Protein AF-A0A381N9L4-F1 (afdb_monomer)

Secondary structure (DSSP, 8-state):
-HHHHHHHHHHHHHHHHGGG-------EEEEEESS-TTSHHHHHHHHHHHHHHHTTS-SEEEEEE--

pLDDT: mean 87.34, std 12.63, range [59.41, 98.31]

Organism: NCBI:txid408172

Nearest PDB structures (foldseek):
  7mgz-assembly1_F  TM=3.968E-01  e=4.241E+00  Homo sapiens
  6hb0-assembly2_B  TM=4.641E-01  e=7.357E+00  Mycolicibacterium smegmatis MC2 155
  4z0n-assembly1_A  TM=3.840E-01  e=6.410E+00  Streptobacillus moniliformis DSM 12112

Solvent-accessible surface area (backbone atoms only — not comparable to full-atom values): 4016 Å² total; per-residue (Å²): 112,70,68,61,51,53,52,52,52,54,52,52,54,54,66,63,59,58,79,72,71,77,73,81,82,48,56,65,49,76,45,80,26,95,32,39,84,88,36,73,57,34,52,50,52,52,53,50,39,50,52,38,37,74,68,66,62,25,79,46,63,49,82,43,61,76,94

Mean predicted aligned error: 9.4 Å

Radius of gyration: 21.92 Å; Cα contacts (8 Å, |Δi|>4): 67; chains: 1; bounding box: 52×21×52 Å

Sequence (67 aa):
MKLVKVIAIAIASVALSTGSLTAVEINKIHFLIPGGAGGGWDGTARGTGEALTKAGLIHSATFENMS

Structure (mmCIF, N/CA/C/O backbone):
data_AF-A0A381N9L4-F1
#
_entry.id   AF-A0A381N9L4-F1
#
loop_
_atom_site.group_PDB
_atom_site.id
_atom_site.type_symbol
_atom_site.label_atom_id
_atom_site.label_alt_id
_atom_site.label_comp_id
_atom_site.label_asym_id
_atom_site.label_entity_id
_atom_site.label_seq_id
_atom_site.pdbx_PDB_ins_code
_atom_site.Cartn_x
_atom_site.Cartn_y
_atom_site.Cartn_z
_atom_site.occupancy
_atom_site.B_iso_or_equiv
_atom_site.auth_seq_id
_atom_site.auth_comp_id
_atom_site.auth_asym_id
_atom_site.auth_atom_id
_atom_site.pdbx_PDB_model_num
ATOM 1 N N . MET A 1 1 ? -40.207 -10.948 37.519 1.00 62.75 1 MET A N 1
ATOM 2 C CA . MET A 1 1 ? -39.705 -11.879 36.472 1.00 62.75 1 MET A CA 1
ATOM 3 C C . MET A 1 1 ? -39.508 -11.226 35.099 1.00 62.75 1 MET A C 1
ATOM 5 O O . MET A 1 1 ? -38.438 -11.413 34.540 1.00 62.75 1 MET A O 1
ATOM 9 N N . LYS A 1 2 ? -40.464 -10.456 34.543 1.00 70.56 2 LYS A N 1
ATOM 10 C CA . LYS A 1 2 ? -40.298 -9.794 33.224 1.00 70.56 2 LYS A CA 1
ATOM 11 C C . LYS A 1 2 ? -39.122 -8.804 33.171 1.00 70.56 2 LYS A C 1
ATOM 13 O O . LYS A 1 2 ? -38.305 -8.901 32.270 1.00 70.56 2 LYS A O 1
ATOM 18 N N . LEU A 1 3 ? -38.992 -7.932 34.174 1.00 78.19 3 LEU A N 1
ATOM 19 C CA . LEU A 1 3 ? -37.933 -6.913 34.218 1.00 78.19 3 LEU A CA 1
ATOM 20 C C . LEU A 1 3 ? -36.519 -7.522 34.293 1.00 78.19 3 LEU A C 1
ATOM 22 O O . LEU A 1 3 ? -35.628 -7.116 33.562 1.00 78.19 3 LEU A O 1
ATOM 26 N N . VAL A 1 4 ? -36.345 -8.572 35.102 1.00 80.81 4 VAL A N 1
ATOM 27 C CA . VAL A 1 4 ? -35.075 -9.312 35.231 1.00 80.81 4 VAL A CA 1
ATOM 28 C C . VAL A 1 4 ? -34.686 -9.996 33.916 1.00 80.81 4 VAL A C 1
ATOM 30 O O . VAL A 1 4 ? -33.519 -9.982 33.545 1.00 80.81 4 VAL A O 1
ATOM 33 N N . LYS A 1 5 ? -35.659 -10.541 33.168 1.00 78.69 5 LYS A N 1
ATOM 34 C CA . LYS A 1 5 ? -35.412 -11.121 31.837 1.00 78.69 5 LYS A CA 1
ATOM 35 C C . LYS A 1 5 ? -34.995 -10.063 30.813 1.00 78.69 5 LYS A C 1
ATOM 37 O O . LYS A 1 5 ? -34.078 -10.316 30.046 1.00 78.69 5 LYS A O 1
ATOM 42 N N . VAL A 1 6 ? -35.629 -8.889 30.820 1.00 83.06 6 VAL A N 1
ATOM 43 C CA . VAL A 1 6 ? -35.269 -7.777 29.920 1.00 83.06 6 VAL A CA 1
ATOM 44 C C . VAL A 1 6 ? -33.843 -7.295 30.193 1.00 83.06 6 VAL A C 1
ATOM 46 O O . VAL A 1 6 ? -33.068 -7.124 29.259 1.00 83.06 6 VAL A O 1
ATOM 49 N N . ILE A 1 7 ? -33.470 -7.159 31.468 1.00 85.56 7 ILE A N 1
ATOM 50 C CA . ILE A 1 7 ? -32.109 -6.779 31.866 1.00 85.56 7 ILE A CA 1
ATOM 51 C C . ILE A 1 7 ? -31.095 -7.858 31.453 1.00 85.56 7 ILE A C 1
ATOM 53 O O . ILE A 1 7 ? -30.063 -7.534 30.873 1.00 85.56 7 ILE A O 1
ATOM 57 N N . ALA A 1 8 ? -31.400 -9.139 31.678 1.00 82.69 8 ALA A N 1
ATOM 58 C CA . ALA A 1 8 ? -30.522 -10.241 31.280 1.00 82.69 8 ALA A CA 1
ATOM 59 C C . ALA A 1 8 ? -30.295 -10.301 29.757 1.00 82.69 8 ALA A C 1
ATOM 61 O O . ALA A 1 8 ? -29.171 -10.526 29.313 1.00 82.69 8 ALA A O 1
ATOM 62 N N . ILE A 1 9 ? -31.338 -10.050 28.958 1.00 83.56 9 ILE A N 1
ATOM 63 C CA . ILE A 1 9 ? -31.243 -9.996 27.491 1.00 83.56 9 ILE A CA 1
ATOM 64 C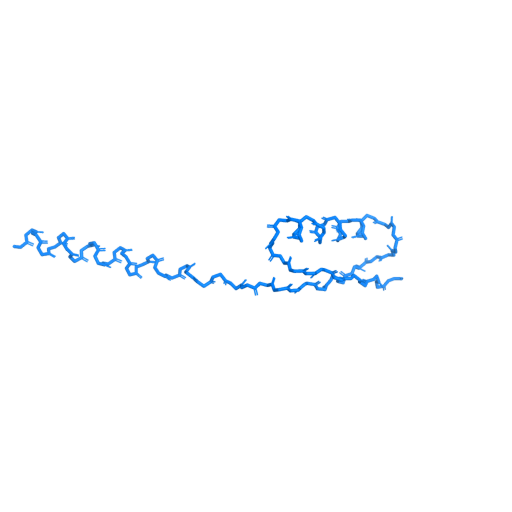 C . ILE A 1 9 ? -30.383 -8.804 27.045 1.00 83.56 9 ILE A C 1
ATOM 66 O O . ILE A 1 9 ?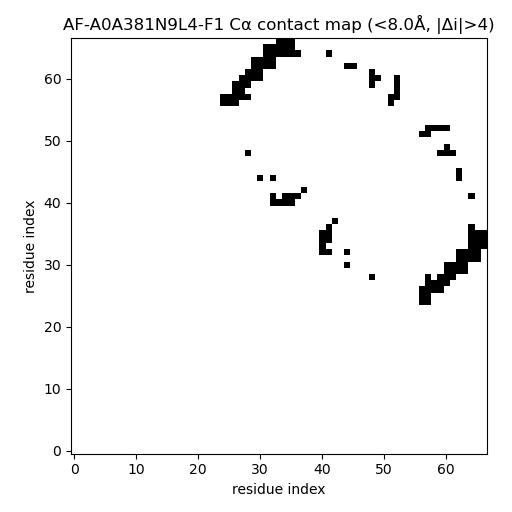 -29.518 -8.977 26.192 1.00 83.56 9 ILE A O 1
ATOM 70 N N . ALA A 1 10 ? -30.561 -7.627 27.656 1.00 82.69 10 ALA A N 1
ATOM 71 C CA . ALA A 1 10 ? -29.773 -6.436 27.336 1.00 82.69 10 ALA A CA 1
ATOM 72 C C . ALA A 1 10 ? -28.270 -6.632 27.620 1.00 82.69 10 ALA A C 1
ATOM 74 O O . ALA A 1 10 ? -27.423 -6.276 26.797 1.00 82.69 10 ALA A O 1
ATOM 75 N N . ILE A 1 11 ? -27.931 -7.256 28.752 1.00 80.81 11 ILE A N 1
ATOM 76 C CA . ILE A 1 11 ? -26.540 -7.559 29.122 1.00 80.81 11 ILE A CA 1
ATOM 77 C C . ILE A 1 11 ? -25.930 -8.578 28.148 1.00 80.81 11 ILE A C 1
ATOM 79 O O . ILE A 1 11 ? -24.795 -8.399 27.708 1.00 80.81 11 ILE A O 1
ATOM 83 N N . ALA A 1 12 ? -26.688 -9.607 27.755 1.00 78.31 12 ALA A N 1
ATOM 84 C CA . ALA A 1 12 ? -26.236 -10.595 26.778 1.00 78.31 12 ALA A CA 1
ATOM 85 C C . ALA A 1 12 ? -25.964 -9.971 25.397 1.00 78.31 12 ALA A C 1
ATOM 87 O O . ALA A 1 12 ? -24.961 -10.302 24.768 1.00 78.31 12 ALA A O 1
ATOM 88 N N . SER A 1 13 ? -26.800 -9.028 24.942 1.00 72.88 13 SER A N 1
ATOM 89 C CA . SER A 1 13 ? -26.571 -8.318 23.674 1.00 72.88 13 SER A CA 1
ATOM 90 C C . SER A 1 13 ? -25.321 -7.435 23.693 1.00 72.88 13 SER A C 1
ATOM 92 O O . SER A 1 13 ? -24.589 -7.398 22.705 1.00 72.88 13 SER A O 1
ATOM 94 N N . VAL A 1 14 ? -25.023 -6.775 24.818 1.00 74.44 14 VAL A N 1
ATOM 95 C CA . VAL A 1 14 ? -23.792 -5.980 24.960 1.00 74.44 14 VAL A CA 1
ATOM 96 C C . VAL A 1 14 ? -22.565 -6.893 24.981 1.00 74.44 14 VAL A C 1
ATOM 98 O O . VAL A 1 14 ? -21.605 -6.627 24.261 1.00 74.44 14 VAL A O 1
ATOM 101 N N . ALA A 1 15 ? -22.613 -8.007 25.716 1.00 70.81 15 ALA A N 1
ATOM 102 C CA . ALA A 1 15 ? -21.515 -8.973 25.781 1.00 70.81 15 ALA A CA 1
ATOM 103 C C . ALA A 1 15 ? -21.202 -9.643 24.429 1.00 70.81 15 ALA A C 1
ATOM 105 O O . ALA A 1 15 ? -20.060 -10.016 24.186 1.00 70.81 15 ALA A O 1
ATOM 106 N N . LEU A 1 16 ? -22.188 -9.774 23.534 1.00 70.31 16 LEU A N 1
ATOM 107 C CA . LEU A 1 16 ? -21.968 -10.294 22.180 1.00 70.31 16 LEU A CA 1
ATOM 108 C C . LEU A 1 16 ? -21.350 -9.247 21.236 1.00 70.31 16 LEU A C 1
ATOM 110 O O . LEU A 1 16 ? -20.643 -9.604 20.298 1.00 70.31 16 LEU A O 1
ATOM 114 N N . SER A 1 17 ? -21.589 -7.957 21.490 1.00 65.88 17 SER A N 1
ATOM 115 C CA . SER A 1 17 ? -21.086 -6.851 20.660 1.00 65.88 17 SER A CA 1
ATOM 116 C C . SER A 1 17 ? -19.619 -6.478 20.917 1.00 65.88 17 SER A C 1
ATOM 118 O O . SER A 1 17 ? -18.991 -5.830 20.081 1.00 65.88 17 SER A O 1
ATOM 120 N N . THR A 1 18 ? -19.037 -6.908 22.040 1.00 61.38 18 THR A N 1
ATOM 121 C CA . THR A 1 18 ? -17.643 -6.587 22.398 1.00 61.38 18 THR A CA 1
ATOM 122 C C . THR A 1 18 ? -16.606 -7.397 21.617 1.00 61.38 18 THR A C 1
ATOM 124 O O . THR A 1 18 ? -15.437 -7.016 21.594 1.00 61.38 18 THR A O 1
ATOM 127 N N . GLY A 1 19 ? -17.010 -8.472 20.928 1.00 60.62 19 GLY A N 1
ATOM 128 C CA . GLY A 1 19 ? -16.111 -9.337 20.153 1.00 60.62 19 GLY A CA 1
ATOM 129 C C . GLY A 1 19 ? -15.467 -8.684 18.920 1.00 60.62 19 GLY A C 1
ATOM 130 O O . GLY A 1 19 ? -14.512 -9.233 18.381 1.00 60.62 19 GLY A O 1
ATOM 131 N N . SER A 1 20 ? -15.944 -7.511 18.485 1.00 60.59 20 SER A N 1
ATOM 132 C CA . SER A 1 20 ? -15.420 -6.783 17.313 1.00 60.59 20 SER A CA 1
ATOM 133 C C . SER A 1 20 ? -14.579 -5.546 17.654 1.00 60.59 20 SER A C 1
ATOM 135 O O . SER A 1 20 ? -14.233 -4.786 16.755 1.00 60.59 20 SER A O 1
ATOM 137 N N . LEU A 1 21 ? -14.232 -5.317 18.925 1.00 59.41 21 LEU A N 1
ATOM 1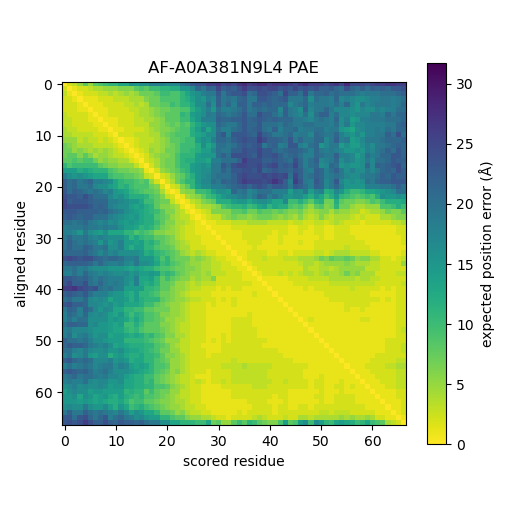38 C CA . LEU A 1 21 ? -13.527 -4.093 19.344 1.00 59.41 21 LEU A CA 1
ATOM 139 C C . LEU A 1 21 ? -12.007 -4.115 19.115 1.00 59.41 21 LEU A C 1
ATOM 141 O O . LEU A 1 21 ? -11.344 -3.105 19.336 1.00 59.41 21 LEU A O 1
ATOM 145 N N . THR A 1 22 ? -11.435 -5.225 18.652 1.00 61.94 22 THR A N 1
ATOM 146 C CA . THR A 1 22 ? -10.001 -5.304 18.342 1.00 61.94 22 THR A CA 1
ATOM 147 C C . THR A 1 22 ? -9.773 -5.079 16.850 1.00 61.94 22 THR A C 1
ATOM 149 O O . THR A 1 22 ? -9.511 -6.014 16.097 1.00 61.94 22 THR A O 1
ATOM 152 N N . ALA A 1 23 ? -9.875 -3.824 16.408 1.00 66.12 23 ALA A N 1
ATOM 153 C CA . ALA A 1 23 ? -9.282 -3.433 15.136 1.00 66.12 23 ALA A CA 1
ATOM 154 C C . ALA A 1 23 ? -7.755 -3.484 15.301 1.00 66.12 23 ALA A C 1
ATOM 156 O O . ALA A 1 23 ? -7.190 -2.758 16.117 1.00 66.12 23 ALA A O 1
ATOM 157 N N . VAL A 1 24 ? -7.088 -4.380 14.573 1.00 70.12 24 VAL A N 1
ATOM 158 C CA . VAL A 1 24 ? -5.623 -4.411 14.531 1.00 70.12 24 VAL A CA 1
ATOM 159 C C . VAL A 1 24 ? -5.165 -3.174 13.768 1.00 70.12 24 VAL A C 1
ATOM 161 O O . VAL A 1 24 ? -5.384 -3.067 12.563 1.00 70.12 24 VAL A O 1
ATOM 164 N N . GLU A 1 25 ? -4.556 -2.227 14.475 1.00 76.31 25 GLU A N 1
ATOM 165 C CA . GLU A 1 25 ? -3.980 -1.033 13.865 1.00 76.31 25 GLU A CA 1
ATOM 166 C C . GLU A 1 25 ? -2.730 -1.425 13.065 1.00 76.31 25 GLU A C 1
ATOM 168 O O . GLU A 1 25 ? -1.681 -1.760 13.622 1.00 76.31 25 GLU A O 1
ATOM 173 N N . ILE A 1 26 ? -2.837 -1.404 11.736 1.00 84.69 26 ILE A N 1
ATOM 174 C CA . ILE A 1 26 ? -1.699 -1.654 10.852 1.00 84.69 26 ILE A CA 1
ATOM 175 C C . ILE A 1 26 ? -0.997 -0.323 10.590 1.00 84.69 26 ILE A C 1
ATOM 177 O O . ILE A 1 26 ? -1.457 0.497 9.808 1.00 84.69 26 ILE A O 1
ATOM 181 N N . ASN A 1 27 ? 0.160 -0.109 11.215 1.00 89.25 27 ASN A N 1
ATOM 182 C CA . ASN A 1 27 ? 0.905 1.139 11.033 1.00 89.25 27 ASN A CA 1
ATOM 183 C C . ASN A 1 27 ? 1.663 1.205 9.694 1.00 89.25 27 ASN A C 1
ATOM 185 O O . ASN A 1 27 ? 1.828 2.287 9.130 1.00 89.25 27 ASN A O 1
ATOM 189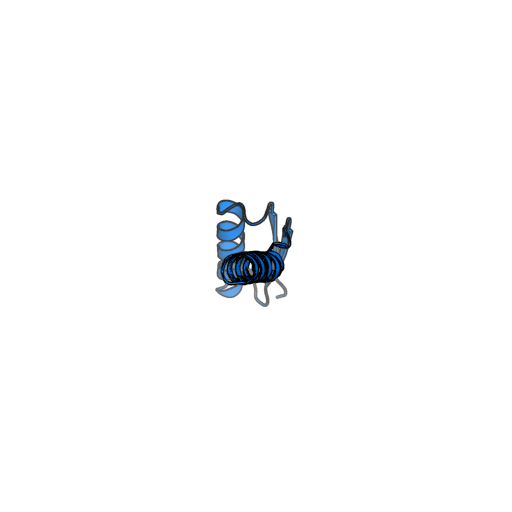 N N . LYS A 1 28 ? 2.151 0.070 9.171 1.00 94.81 28 LYS A N 1
ATOM 190 C CA . LYS A 1 28 ? 2.973 0.024 7.950 1.00 94.81 28 LYS A CA 1
ATOM 191 C C . LYS A 1 28 ? 2.668 -1.208 7.111 1.00 94.81 28 LYS A C 1
ATOM 193 O O . LYS A 1 28 ? 2.491 -2.292 7.661 1.00 94.81 28 LYS A O 1
ATOM 198 N N . ILE A 1 29 ? 2.685 -1.044 5.791 1.00 96.75 29 ILE A N 1
ATOM 199 C CA . ILE A 1 29 ? 2.575 -2.143 4.823 1.00 96.75 29 ILE A CA 1
ATOM 200 C C . ILE A 1 29 ? 3.767 -2.087 3.870 1.00 96.75 29 ILE A C 1
ATOM 202 O O . ILE A 1 29 ? 4.110 -1.022 3.356 1.00 96.75 29 ILE A O 1
ATOM 206 N N . HIS A 1 30 ? 4.379 -3.242 3.619 1.00 97.25 30 HIS A N 1
ATOM 207 C CA . HIS A 1 30 ? 5.375 -3.412 2.569 1.00 97.25 30 HIS A CA 1
ATOM 208 C C . HIS A 1 30 ? 4.780 -4.265 1.448 1.00 97.25 30 HIS A C 1
ATOM 210 O O . HIS A 1 30 ? 4.377 -5.405 1.678 1.00 97.25 30 HIS A O 1
ATOM 216 N N . PHE A 1 31 ? 4.690 -3.699 0.249 1.00 97.88 31 PHE A N 1
ATOM 217 C CA . PHE A 1 31 ? 4.152 -4.371 -0.924 1.00 97.88 31 PHE A CA 1
ATOM 218 C C . PHE A 1 31 ? 5.268 -5.086 -1.675 1.00 97.88 31 PHE A C 1
ATOM 220 O O . PHE A 1 31 ? 6.181 -4.445 -2.193 1.00 97.88 31 PHE A O 1
ATOM 227 N N . LEU A 1 32 ? 5.126 -6.403 -1.797 1.00 97.94 32 LEU A N 1
ATOM 228 C CA . LEU A 1 32 ? 5.873 -7.199 -2.762 1.00 97.94 32 LEU A CA 1
ATOM 229 C C . LEU A 1 32 ? 5.097 -7.210 -4.079 1.00 97.94 32 LEU A C 1
ATOM 231 O O . LEU A 1 32 ? 3.935 -7.624 -4.120 1.00 97.94 32 LEU A O 1
ATOM 235 N N . ILE A 1 33 ? 5.725 -6.718 -5.141 1.00 98.12 33 ILE A N 1
ATOM 236 C CA . ILE A 1 33 ? 5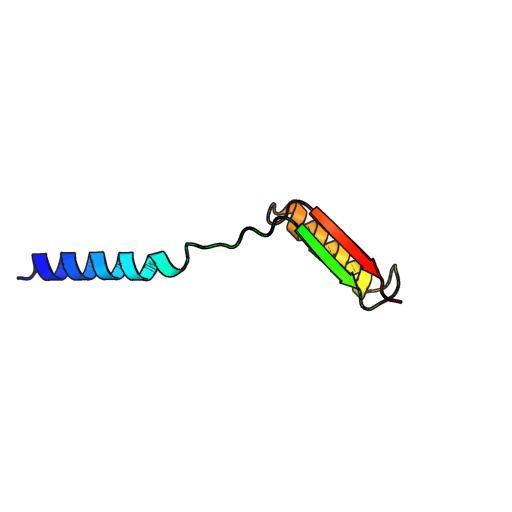.097 -6.518 -6.444 1.00 98.12 33 ILE A CA 1
ATOM 237 C C . ILE A 1 33 ? 5.642 -7.583 -7.400 1.00 98.12 33 ILE A C 1
ATOM 239 O O . ILE A 1 33 ? 6.811 -7.508 -7.792 1.00 98.12 33 ILE A O 1
ATOM 243 N N . PRO A 1 34 ? 4.818 -8.564 -7.816 1.00 96.12 34 PRO A N 1
ATOM 244 C CA . PRO A 1 34 ? 5.241 -9.665 -8.681 1.00 96.12 34 PRO A CA 1
ATOM 245 C C . PRO A 1 34 ? 5.314 -9.223 -10.154 1.00 96.12 34 PRO A C 1
ATOM 247 O O . PRO A 1 34 ? 4.683 -9.804 -11.035 1.00 96.12 34 PRO A O 1
ATOM 250 N N . GLY A 1 35 ? 6.041 -8.143 -10.428 1.00 94.94 35 GLY A N 1
ATOM 251 C CA . GLY A 1 35 ? 6.209 -7.573 -11.757 1.00 94.94 35 GLY A CA 1
ATOM 252 C C . GLY A 1 35 ? 7.186 -6.402 -11.755 1.00 94.94 35 GLY A C 1
ATOM 253 O O . GLY A 1 35 ? 7.511 -5.849 -10.702 1.00 94.94 35 GLY A O 1
ATOM 254 N N . GLY A 1 36 ? 7.646 -6.029 -12.948 1.00 95.62 36 GLY A N 1
ATOM 255 C CA . GLY A 1 36 ? 8.573 -4.916 -13.134 1.00 95.62 36 GLY A CA 1
ATOM 256 C C . GLY A 1 36 ? 7.940 -3.552 -12.848 1.00 95.62 36 GLY A C 1
ATOM 257 O O . GLY A 1 36 ? 6.714 -3.394 -12.837 1.00 95.62 36 GLY A O 1
ATOM 258 N N . ALA A 1 37 ? 8.798 -2.556 -12.641 1.00 95.88 37 ALA A N 1
ATOM 259 C CA . ALA A 1 37 ? 8.385 -1.172 -12.439 1.00 95.88 37 ALA A CA 1
ATOM 260 C C . 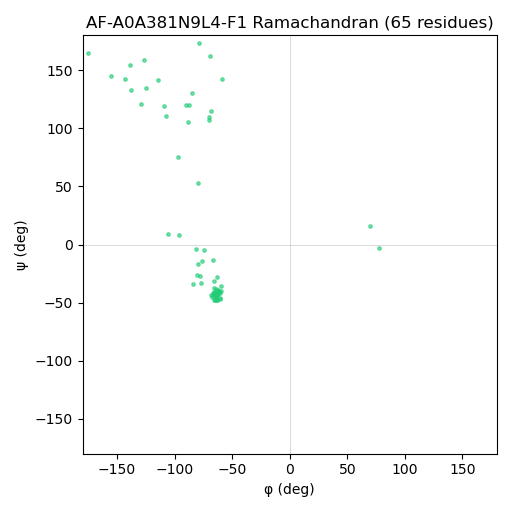ALA A 1 37 ? 7.579 -0.636 -13.640 1.00 95.88 37 ALA A C 1
ATOM 262 O O . ALA A 1 37 ? 7.876 -0.945 -14.796 1.00 95.88 37 ALA A O 1
ATOM 263 N N . GLY A 1 38 ? 6.552 0.171 -13.372 1.00 94.94 38 GLY A N 1
ATOM 26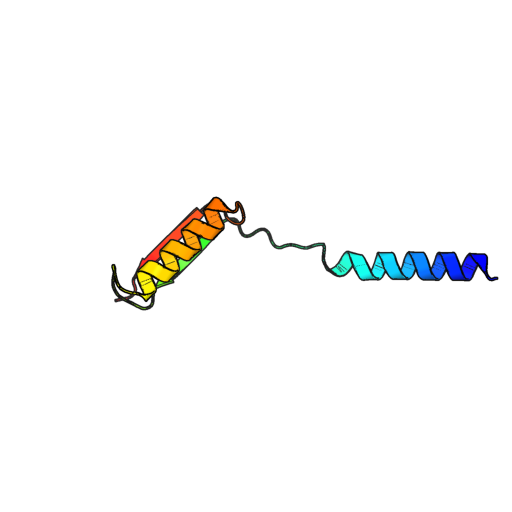4 C CA . GLY A 1 38 ? 5.699 0.787 -14.395 1.00 94.94 38 GLY A CA 1
ATOM 265 C C . GLY A 1 38 ? 4.646 -0.133 -15.031 1.00 94.94 38 GLY A C 1
ATOM 266 O O . GLY A 1 38 ? 3.844 0.339 -15.836 1.00 94.94 38 GLY A O 1
ATOM 267 N N . GLY A 1 39 ? 4.607 -1.424 -14.680 1.00 95.94 39 GLY A N 1
ATOM 268 C CA . GLY A 1 39 ? 3.561 -2.354 -15.118 1.00 95.94 39 GLY A CA 1
ATOM 269 C C . GLY A 1 39 ? 2.246 -2.218 -14.336 1.00 95.94 39 GLY A C 1
ATOM 270 O O . GLY A 1 39 ? 2.167 -1.537 -13.315 1.00 95.94 39 GLY A O 1
ATOM 271 N N . GLY A 1 40 ? 1.201 -2.931 -14.772 1.00 97.06 40 GLY A N 1
ATOM 272 C CA . GLY A 1 40 ? -0.118 -2.889 -14.117 1.00 97.06 40 GLY A CA 1
ATOM 273 C C . GLY A 1 40 ? -0.096 -3.326 -12.645 1.00 97.06 40 GLY A C 1
ATOM 274 O O . GLY A 1 40 ? -0.785 -2.735 -11.813 1.00 97.06 40 GLY A O 1
ATOM 275 N N . TRP A 1 41 ? 0.745 -4.309 -12.307 1.00 97.00 41 TRP A N 1
ATOM 276 C CA . TRP A 1 41 ? 0.963 -4.744 -10.923 1.00 97.00 41 TRP A CA 1
ATOM 277 C C . TRP A 1 41 ? 1.622 -3.660 -10.063 1.00 97.00 41 TRP A C 1
ATOM 279 O O . TRP A 1 41 ? 1.193 -3.442 -8.931 1.00 97.00 41 TRP A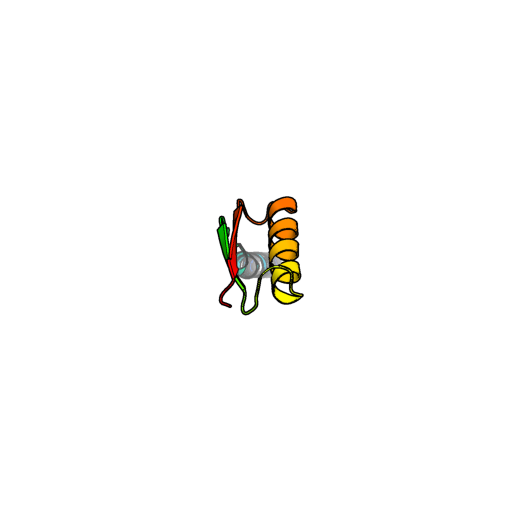 O 1
ATOM 289 N N . ASP A 1 42 ? 2.609 -2.942 -10.608 1.00 98.12 42 ASP A N 1
ATOM 290 C CA . ASP A 1 42 ? 3.301 -1.852 -9.911 1.00 98.12 42 ASP A CA 1
ATOM 291 C C . ASP A 1 42 ? 2.364 -0.674 -9.632 1.00 98.12 42 ASP A C 1
ATOM 293 O O . ASP A 1 42 ? 2.240 -0.220 -8.492 1.00 98.12 42 ASP A O 1
ATOM 297 N N . GLY A 1 43 ? 1.610 -0.250 -10.649 1.00 98.06 43 GLY A N 1
ATOM 298 C CA . GLY A 1 43 ? 0.610 0.807 -10.506 1.00 98.06 43 GLY A CA 1
ATOM 299 C C . GLY A 1 43 ? -0.486 0.452 -9.497 1.00 98.06 43 GLY A C 1
ATOM 300 O O . GLY A 1 43 ? -0.854 1.285 -8.669 1.00 98.06 43 GLY A O 1
ATOM 301 N N . THR A 1 44 ? -0.966 -0.795 -9.510 1.00 98.06 44 THR A N 1
ATOM 302 C CA . THR A 1 44 ? -2.015 -1.257 -8.585 1.00 98.06 44 THR A CA 1
ATOM 303 C C . THR A 1 44 ? -1.537 -1.248 -7.134 1.00 98.06 44 THR A C 1
ATOM 305 O O . THR A 1 44 ? -2.247 -0.750 -6.255 1.00 98.06 44 THR A O 1
ATOM 308 N N . ALA A 1 45 ? -0.324 -1.744 -6.867 1.00 98.31 45 ALA A N 1
ATOM 309 C CA . ALA A 1 45 ? 0.246 -1.738 -5.522 1.00 98.31 45 ALA A CA 1
ATOM 310 C C . ALA A 1 45 ? 0.453 -0.306 -5.008 1.00 98.31 45 ALA A C 1
ATOM 312 O O . ALA A 1 45 ? 0.011 0.024 -3.904 1.00 98.31 45 ALA A O 1
ATOM 313 N N . ARG A 1 46 ? 1.052 0.570 -5.827 1.00 98.25 46 ARG A N 1
ATOM 314 C CA . ARG A 1 46 ? 1.309 1.972 -5.460 1.00 98.25 46 ARG A CA 1
ATOM 315 C C . ARG A 1 46 ? 0.025 2.765 -5.245 1.00 98.25 46 ARG A C 1
ATOM 317 O O . ARG A 1 46 ? -0.092 3.433 -4.221 1.00 98.25 46 ARG A O 1
ATOM 324 N N . GLY A 1 47 ? -0.955 2.626 -6.137 1.00 98.25 47 GLY A N 1
ATOM 325 C CA . GLY A 1 47 ? -2.261 3.275 -5.995 1.00 98.25 47 GLY A CA 1
ATOM 326 C C . GLY A 1 47 ? -3.015 2.811 -4.747 1.00 98.25 47 GLY A C 1
ATOM 327 O O . GLY A 1 47 ? -3.590 3.630 -4.031 1.00 98.25 47 GLY A O 1
ATOM 328 N N . THR A 1 48 ? -2.949 1.517 -4.421 1.00 98.12 48 THR A N 1
ATOM 329 C CA . THR A 1 48 ? -3.536 0.986 -3.180 1.00 98.12 48 THR A CA 1
ATOM 330 C C . THR A 1 48 ? -2.831 1.548 -1.946 1.00 98.12 48 THR A C 1
ATOM 332 O O . THR A 1 48 ? -3.494 2.030 -1.029 1.00 98.12 48 THR A O 1
ATOM 335 N N . GLY A 1 49 ? -1.494 1.539 -1.919 1.00 98.00 49 GLY A N 1
ATOM 336 C CA . GLY A 1 49 ? -0.718 2.108 -0.813 1.00 98.00 49 GLY A CA 1
ATOM 337 C C . GLY A 1 49 ? -0.991 3.601 -0.602 1.00 98.00 49 GLY A C 1
ATOM 338 O O . GLY A 1 49 ? -1.139 4.045 0.539 1.00 98.00 49 GLY A O 1
ATOM 339 N N . GLU A 1 50 ? -1.131 4.366 -1.687 1.00 98.00 50 GLU A N 1
ATOM 340 C CA . GLU A 1 50 ? -1.512 5.780 -1.643 1.00 98.00 50 GLU A CA 1
ATOM 341 C C . GLU A 1 50 ? -2.918 5.969 -1.061 1.00 98.00 50 GLU A C 1
ATOM 343 O O . GLU A 1 50 ? -3.098 6.788 -0.158 1.00 98.00 50 GLU A O 1
ATOM 348 N N . ALA A 1 51 ? -3.899 5.190 -1.524 1.00 98.25 51 ALA A N 1
ATOM 349 C CA . ALA A 1 51 ? -5.270 5.259 -1.027 1.00 98.25 51 ALA A CA 1
ATOM 350 C C . ALA A 1 51 ? -5.351 4.939 0.473 1.00 98.25 51 ALA A C 1
ATOM 352 O O . ALA A 1 51 ? -5.968 5.691 1.226 1.00 98.25 51 ALA A O 1
ATOM 353 N N . LEU A 1 52 ? -4.683 3.871 0.923 1.00 97.19 52 LEU A N 1
ATOM 354 C CA . LEU A 1 52 ? -4.650 3.479 2.336 1.00 97.19 52 LEU A CA 1
ATOM 355 C C . LEU A 1 52 ? -3.986 4.546 3.217 1.00 97.19 52 LEU A C 1
ATOM 357 O O . LEU A 1 52 ? -4.493 4.854 4.296 1.00 97.19 52 LEU A O 1
ATOM 361 N N . THR A 1 53 ? -2.883 5.134 2.747 1.00 96.25 53 THR A N 1
ATOM 362 C CA . THR A 1 53 ? -2.170 6.192 3.480 1.00 96.25 53 THR A CA 1
ATOM 363 C C . THR A 1 53 ? -3.019 7.464 3.558 1.00 96.25 53 THR A C 1
ATOM 365 O O . THR A 1 53 ? -3.185 8.038 4.631 1.00 96.25 53 THR A O 1
ATOM 368 N N . LYS A 1 54 ? -3.634 7.883 2.442 1.00 96.50 54 LYS A N 1
ATOM 369 C CA . LYS A 1 54 ? -4.520 9.060 2.397 1.00 96.50 54 LYS A CA 1
ATOM 370 C C . LYS A 1 54 ? -5.793 8.884 3.222 1.00 96.50 54 LYS A C 1
ATOM 372 O O . LYS A 1 54 ? -6.298 9.862 3.762 1.00 96.50 54 LYS A O 1
ATOM 377 N N . ALA A 1 55 ? -6.296 7.658 3.336 1.00 95.81 55 ALA A N 1
ATOM 378 C CA . ALA A 1 55 ? -7.430 7.328 4.192 1.00 95.81 55 ALA A CA 1
ATOM 379 C C . ALA A 1 55 ? -7.073 7.297 5.692 1.00 95.81 55 ALA A C 1
ATOM 381 O O . ALA A 1 55 ? -7.962 7.097 6.516 1.00 95.81 55 ALA A O 1
ATOM 382 N N . GLY A 1 56 ? -5.795 7.466 6.059 1.00 93.44 56 GLY A N 1
ATOM 383 C CA . GLY A 1 56 ? -5.332 7.386 7.446 1.00 93.44 56 GLY A CA 1
ATOM 384 C C . GLY A 1 56 ? -5.385 5.973 8.031 1.00 93.44 56 GLY A C 1
ATOM 385 O O . GLY A 1 56 ? -5.327 5.818 9.246 1.00 93.44 56 GLY A O 1
ATOM 386 N N . LEU A 1 57 ? -5.511 4.946 7.181 1.00 93.50 57 LEU A N 1
ATOM 387 C CA . LEU A 1 57 ? -5.588 3.546 7.608 1.00 93.50 57 LEU A CA 1
ATOM 388 C C . LEU A 1 57 ? -4.208 2.958 7.913 1.00 93.50 57 LEU A C 1
ATOM 390 O O . LEU A 1 57 ? -4.113 2.012 8.689 1.00 93.50 57 LEU A O 1
ATOM 394 N N . ILE A 1 58 ? -3.161 3.508 7.291 1.00 95.62 58 ILE A N 1
ATOM 395 C CA . ILE A 1 58 ? -1.753 3.174 7.535 1.00 95.62 58 ILE A CA 1
ATOM 396 C C . ILE A 1 58 ? -0.914 4.457 7.552 1.00 95.62 58 ILE A C 1
ATOM 398 O O . ILE A 1 58 ? -1.260 5.441 6.899 1.00 95.62 58 ILE A O 1
ATOM 402 N N . HIS A 1 59 ? 0.223 4.438 8.246 1.00 95.69 59 HIS A N 1
ATOM 403 C CA . HIS A 1 59 ? 1.139 5.579 8.342 1.00 95.69 59 HIS A CA 1
ATOM 404 C C . HIS A 1 59 ? 2.112 5.660 7.157 1.00 95.69 59 HIS A C 1
ATOM 406 O O . HIS A 1 59 ? 2.511 6.745 6.740 1.00 95.69 59 HIS A O 1
ATOM 412 N N . SER A 1 60 ? 2.532 4.509 6.622 1.00 96.19 60 SER A N 1
ATOM 413 C CA . SER A 1 60 ? 3.437 4.457 5.470 1.00 96.19 60 SER A CA 1
ATOM 414 C C . SER A 1 60 ? 3.313 3.157 4.681 1.00 96.19 60 SER A C 1
ATOM 416 O O . SER A 1 60 ? 3.193 2.081 5.276 1.00 96.19 60 SER A O 1
ATOM 418 N N . ALA A 1 61 ? 3.469 3.257 3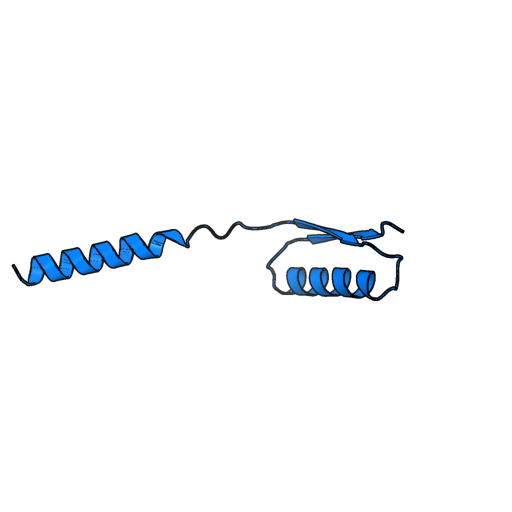.362 1.00 97.88 61 ALA A N 1
ATOM 419 C CA . ALA A 1 61 ? 3.642 2.130 2.454 1.00 97.88 61 ALA A CA 1
ATOM 420 C C . ALA A 1 61 ? 5.038 2.149 1.807 1.00 97.88 61 ALA A C 1
ATOM 422 O O . ALA A 1 61 ? 5.540 3.214 1.442 1.00 97.88 61 ALA A O 1
ATOM 423 N N . THR A 1 62 ? 5.652 0.979 1.638 1.00 97.88 62 THR A N 1
ATOM 424 C CA . THR A 1 62 ? 6.895 0.790 0.866 1.00 97.88 62 THR A CA 1
ATOM 425 C C . THR A 1 62 ? 6.707 -0.305 -0.183 1.00 97.88 62 THR A C 1
ATOM 427 O O . THR A 1 62 ? 5.787 -1.112 -0.071 1.00 97.88 62 THR A O 1
ATOM 430 N N . PHE A 1 63 ? 7.539 -0.310 -1.229 1.00 98.06 63 PHE A N 1
ATOM 431 C CA . PHE A 1 63 ? 7.300 -1.091 -2.447 1.00 98.06 63 PHE A CA 1
ATOM 432 C C . PHE A 1 63 ? 8.588 -1.747 -2.942 1.00 98.06 63 PHE A C 1
ATOM 434 O O . PHE A 1 63 ? 9.604 -1.060 -3.061 1.00 98.06 63 PHE A O 1
ATOM 441 N N . GLU A 1 64 ? 8.523 -3.033 -3.276 1.00 97.75 64 GLU A N 1
ATOM 442 C CA . GLU A 1 64 ? 9.613 -3.797 -3.886 1.00 97.75 64 GLU A CA 1
ATOM 443 C C . GLU A 1 64 ? 9.101 -4.529 -5.132 1.00 97.75 64 GLU A C 1
ATOM 445 O O . GLU A 1 64 ? 8.170 -5.331 -5.058 1.00 97.75 64 GLU A O 1
ATOM 450 N N . ASN A 1 65 ? 9.700 -4.244 -6.290 1.00 97.62 65 ASN A N 1
ATOM 451 C CA . ASN A 1 65 ? 9.456 -4.983 -7.526 1.00 97.62 65 ASN A CA 1
ATOM 452 C C . ASN A 1 65 ? 10.362 -6.218 -7.565 1.00 97.62 65 ASN A C 1
ATOM 454 O O . ASN A 1 65 ? 11.565 -6.103 -7.356 1.00 97.62 65 ASN A O 1
ATOM 458 N N . MET A 1 66 ? 9.785 -7.386 -7.849 1.00 94.88 66 MET A N 1
ATOM 459 C CA . MET A 1 66 ? 10.493 -8.674 -7.798 1.00 94.88 66 MET A CA 1
ATOM 460 C C . MET A 1 66 ? 11.037 -9.154 -9.160 1.00 94.88 66 MET A C 1
ATOM 462 O O . MET A 1 66 ? 11.454 -10.306 -9.272 1.00 94.88 66 MET A O 1
ATOM 466 N N . SER A 1 67 ? 10.980 -8.317 -10.201 1.00 83.56 67 SER A N 1
ATOM 467 C CA . SER A 1 67 ? 11.342 -8.655 -11.589 1.00 83.56 67 SER A CA 1
ATOM 468 C C . SER A 1 67 ? 12.413 -7.739 -12.152 1.00 83.56 67 SER A C 1
ATOM 470 O O . SER A 1 67 ? 12.498 -6.580 -11.694 1.00 83.56 67 SER A O 1
#

Foldseek 3Di:
DVVVVVVVVVVVVVVVVCPPVDDPQAAEEEDEFAADPPDPSNCVQVVVQVVCCVVVSYVHYHYDYPD